Protein AF-A0A927KGJ5-F1 (afdb_monomer)

Mean predicted aligned error: 16.37 Å

Radius of gyration: 28.41 Å; Cα contacts (8 Å, |Δi|>4): 15; chains: 1; bounding box: 66×30×74 Å

Sequence (104 aa):
MGWLNDFTAWLLKQLKDLWENGVEFFEDLLLQGFENWLAMVYLQWSLIPAPDFLNGFTLCTLLTQAGPTVGWALNTFRVGEALGFIAAGYSFRMLRKLATLFQW

Foldseek 3Di:
DCVVVVVVVVVVVVVVVVVVVVVVVVVVVVVVVVVVVVVVVVVVVVPPPDPPCVVPPDVVVVQVVVDDVSVVVCVVVVVVVVVVVVVVVVVVVVVVCVVVVNPD

Secondary structure (DSSP, 8-state):
--HHHHHHHHHHHHHHHHHHHHHHHHHHHHHHHHHHHHHHHHHHHHTSPPPHHHHH--HHHHHHSSHHHHHHHHHHTTHHHHHHHHHHHHHHHHHHHHHTTT--

Structure (mmCIF, N/CA/C/O backbone):
data_AF-A0A927KGJ5-F1
#
_entry.id   AF-A0A927KGJ5-F1
#
loop_
_atom_site.group_PDB
_atom_site.id
_atom_site.type_symbol
_atom_site.label_atom_id
_atom_site.label_alt_id
_atom_site.label_comp_id
_atom_site.label_asym_id
_atom_site.label_entity_id
_atom_site.label_seq_id
_atom_site.pdbx_PDB_ins_code
_atom_site.Cartn_x
_atom_site.Cartn_y
_atom_site.Cartn_z
_atom_site.occupancy
_atom_site.B_iso_or_equiv
_atom_site.auth_seq_id
_atom_site.auth_comp_id
_atom_site.auth_asym_id
_atom_site.auth_atom_id
_atom_site.pdbx_PDB_model_num
ATOM 1 N N . MET A 1 1 ? 36.836 -12.026 -44.304 1.00 53.72 1 MET A N 1
ATOM 2 C CA . MET A 1 1 ? 36.426 -10.672 -43.872 1.00 53.72 1 MET A CA 1
ATOM 3 C C . MET A 1 1 ? 35.253 -10.819 -42.906 1.00 53.72 1 MET A C 1
ATOM 5 O O . MET A 1 1 ? 34.130 -10.931 -43.367 1.00 53.72 1 MET A O 1
ATOM 9 N N . GLY A 1 2 ? 35.517 -10.943 -41.599 1.00 70.50 2 GLY A N 1
ATOM 10 C CA . GLY A 1 2 ? 34.483 -11.171 -40.567 1.00 70.50 2 GLY A CA 1
ATOM 11 C C . GLY A 1 2 ? 34.256 -9.979 -39.628 1.00 70.50 2 GLY A C 1
ATOM 12 O O . GLY A 1 2 ? 33.145 -9.761 -39.170 1.00 70.50 2 GLY A O 1
ATOM 13 N N . TRP A 1 3 ? 35.272 -9.127 -39.449 1.00 82.88 3 TRP A N 1
ATOM 14 C CA . TRP A 1 3 ? 35.266 -8.075 -38.425 1.00 82.88 3 TRP A CA 1
ATOM 15 C C . TRP A 1 3 ? 34.189 -6.993 -38.610 1.00 82.88 3 TRP A C 1
ATOM 17 O O . TRP A 1 3 ? 33.695 -6.438 -37.638 1.00 82.88 3 TRP A O 1
ATOM 27 N N . LEU A 1 4 ? 33.791 -6.711 -39.857 1.00 78.12 4 LEU A N 1
ATOM 28 C CA . LEU A 1 4 ? 32.725 -5.754 -40.163 1.00 78.12 4 LEU A CA 1
ATOM 29 C C . LEU A 1 4 ? 31.359 -6.314 -39.773 1.00 78.12 4 LEU A C 1
ATOM 31 O O . LEU A 1 4 ? 30.500 -5.564 -39.320 1.00 78.12 4 LEU A O 1
ATOM 35 N N . ASN A 1 5 ? 31.166 -7.625 -39.918 1.00 86.50 5 ASN A N 1
ATOM 36 C CA . ASN A 1 5 ? 29.925 -8.277 -39.523 1.00 86.50 5 ASN A CA 1
ATOM 37 C C . ASN A 1 5 ? 29.821 -8.355 -37.994 1.00 86.50 5 ASN A C 1
ATOM 39 O O . ASN A 1 5 ? 28.775 -8.037 -37.437 1.00 86.50 5 ASN A O 1
ATOM 43 N N . ASP A 1 6 ? 30.931 -8.657 -37.316 1.00 83.00 6 ASP A N 1
ATOM 44 C CA . ASP A 1 6 ? 31.001 -8.668 -35.850 1.00 83.00 6 ASP A CA 1
ATOM 45 C C . ASP A 1 6 ? 30.779 -7.267 -35.259 1.00 83.00 6 ASP A C 1
ATOM 47 O O . ASP A 1 6 ? 30.028 -7.104 -34.297 1.00 83.00 6 ASP A O 1
ATOM 51 N N . PHE A 1 7 ? 31.359 -6.231 -35.877 1.00 85.25 7 PHE A N 1
ATOM 52 C CA . PHE A 1 7 ? 31.125 -4.841 -35.484 1.00 85.25 7 PHE A CA 1
ATOM 53 C C . PHE A 1 7 ? 29.665 -4.426 -35.702 1.00 85.25 7 PHE A C 1
ATOM 55 O O . PHE A 1 7 ? 29.062 -3.821 -34.818 1.00 85.25 7 PHE A O 1
ATOM 62 N N . THR A 1 8 ? 29.066 -4.804 -36.835 1.00 87.81 8 THR A N 1
ATOM 63 C CA . THR A 1 8 ? 27.652 -4.510 -37.130 1.00 87.81 8 THR A CA 1
ATOM 64 C C . THR A 1 8 ? 26.717 -5.235 -36.160 1.00 87.81 8 THR A C 1
ATOM 66 O O . THR A 1 8 ? 25.749 -4.642 -35.690 1.00 87.81 8 THR A O 1
ATOM 69 N N . ALA A 1 9 ? 27.026 -6.483 -35.795 1.00 88.31 9 ALA A N 1
ATOM 70 C CA . ALA A 1 9 ? 26.262 -7.255 -34.818 1.00 88.31 9 ALA A CA 1
ATOM 71 C C . ALA A 1 9 ? 26.358 -6.663 -33.402 1.00 88.31 9 ALA A C 1
ATOM 73 O O . ALA A 1 9 ? 25.346 -6.569 -32.706 1.00 88.31 9 ALA A O 1
ATOM 74 N N . TRP A 1 10 ? 27.547 -6.215 -32.986 1.00 90.62 10 TRP A N 1
ATOM 75 C CA . TRP A 1 10 ? 27.722 -5.510 -31.715 1.00 90.62 10 TRP A CA 1
ATOM 76 C C . TRP A 1 10 ? 26.918 -4.204 -31.681 1.00 90.62 10 TRP A C 1
ATOM 78 O O . TRP A 1 10 ? 26.208 -3.953 -30.709 1.00 90.62 10 TRP A O 1
ATOM 88 N N . LEU A 1 11 ? 26.957 -3.414 -32.757 1.00 90.19 11 LEU A N 1
ATOM 89 C CA . LEU A 1 11 ? 26.247 -2.134 -32.847 1.00 90.19 11 LEU A CA 1
ATOM 90 C C . LEU A 1 11 ? 24.722 -2.324 -32.819 1.00 90.19 11 LEU A C 1
ATOM 92 O O . LEU A 1 11 ? 24.021 -1.608 -32.107 1.00 90.19 11 LEU A O 1
ATOM 96 N N . LEU A 1 12 ? 24.215 -3.340 -33.525 1.00 90.44 12 LEU A N 1
ATOM 97 C CA . LEU A 1 12 ? 22.800 -3.723 -33.482 1.00 90.44 12 LEU A CA 1
ATOM 98 C C . LEU A 1 12 ? 22.366 -4.160 -32.083 1.00 90.44 12 LEU A C 1
ATOM 100 O O . LEU A 1 12 ? 21.279 -3.792 -31.638 1.00 90.44 12 LEU A O 1
ATOM 104 N N . LYS A 1 13 ? 23.216 -4.914 -31.379 1.00 91.06 13 LYS A N 1
ATOM 105 C CA . LYS A 1 13 ? 22.945 -5.324 -30.001 1.00 91.06 13 LYS A CA 1
ATOM 106 C C . LYS A 1 13 ? 22.881 -4.117 -29.067 1.00 91.06 13 LYS A C 1
ATOM 108 O O . LYS A 1 13 ? 21.918 -3.994 -28.328 1.00 91.06 13 LYS A O 1
ATOM 113 N N . GLN A 1 14 ? 23.842 -3.197 -29.153 1.00 91.50 14 GLN A N 1
ATOM 114 C CA . GLN A 1 14 ? 23.822 -1.977 -28.338 1.00 91.50 14 GLN A CA 1
ATOM 115 C C . GLN A 1 14 ? 22.578 -1.124 -28.603 1.00 91.50 14 GLN A C 1
ATOM 117 O O . GLN A 1 14 ? 21.977 -0.620 -27.661 1.00 91.50 14 GLN A O 1
ATOM 122 N N . LEU A 1 15 ? 22.154 -0.993 -29.864 1.00 90.75 15 LEU A N 1
ATOM 123 C CA . LEU A 1 15 ? 20.941 -0.250 -30.206 1.00 90.75 15 LEU A CA 1
ATOM 124 C C . LEU A 1 15 ? 19.681 -0.918 -29.636 1.00 90.75 15 LEU A C 1
ATOM 126 O O . LEU A 1 15 ? 18.784 -0.232 -29.150 1.00 90.75 15 LEU A O 1
ATOM 130 N N . LYS A 1 16 ? 19.622 -2.254 -29.689 1.00 91.50 16 LYS A N 1
ATOM 131 C CA . LYS A 1 16 ? 18.506 -3.027 -29.146 1.00 91.50 16 LYS A CA 1
ATOM 132 C C . LYS A 1 16 ? 18.440 -2.918 -27.624 1.00 91.50 16 LYS A C 1
ATOM 134 O O . LYS A 1 16 ? 17.378 -2.601 -27.106 1.00 91.50 16 LYS A O 1
ATOM 139 N N . ASP A 1 17 ? 19.568 -3.102 -26.943 1.00 90.31 17 ASP A N 1
ATOM 140 C CA . ASP A 1 17 ? 19.655 -3.004 -25.484 1.00 90.31 17 ASP A CA 1
ATOM 141 C C . ASP A 1 17 ? 19.270 -1.585 -25.012 1.00 90.31 17 ASP A C 1
ATOM 143 O O . ASP A 1 17 ? 18.565 -1.418 -24.022 1.00 90.31 17 ASP A O 1
ATOM 147 N N . LEU A 1 18 ? 19.669 -0.540 -25.749 1.00 91.31 18 LEU A N 1
ATOM 148 C CA . LEU A 1 18 ? 19.322 0.850 -25.429 1.00 91.31 18 LEU A CA 1
ATOM 149 C C . LEU A 1 18 ? 17.826 1.134 -25.636 1.00 91.31 18 LEU A C 1
ATOM 151 O O . LEU A 1 18 ? 17.220 1.847 -24.839 1.00 91.31 18 LEU A O 1
ATOM 155 N N . TRP A 1 19 ? 17.221 0.555 -26.674 1.00 92.19 19 TRP A N 1
ATOM 156 C CA . TRP A 1 19 ? 15.780 0.653 -26.900 1.00 92.19 19 TRP A CA 1
ATOM 157 C C . TRP A 1 19 ? 14.974 -0.088 -25.827 1.00 92.19 19 TRP A C 1
ATOM 159 O O . TRP A 1 19 ? 14.015 0.466 -25.303 1.00 92.19 19 TRP A O 1
ATOM 169 N N . GLU A 1 20 ? 15.373 -1.310 -25.479 1.00 93.25 20 GLU A N 1
ATOM 170 C CA . GLU A 1 20 ? 14.695 -2.147 -24.482 1.00 93.25 20 GLU A CA 1
ATOM 171 C C . GLU A 1 20 ? 14.728 -1.498 -23.093 1.00 93.25 20 GLU A C 1
ATOM 173 O O . GLU A 1 20 ? 13.673 -1.261 -22.508 1.00 93.25 20 GLU A O 1
ATOM 178 N N . ASN A 1 21 ? 15.907 -1.050 -22.649 1.00 90.50 21 ASN A N 1
ATOM 179 C CA . ASN A 1 21 ? 16.050 -0.288 -21.404 1.00 90.50 21 ASN A CA 1
ATOM 180 C C . ASN A 1 21 ? 15.278 1.043 -21.445 1.00 90.50 21 ASN A C 1
ATOM 182 O O . ASN A 1 21 ? 14.795 1.528 -20.424 1.00 90.50 21 ASN A O 1
ATOM 186 N N . GLY A 1 22 ? 15.169 1.659 -22.627 1.00 89.31 22 GLY A N 1
ATOM 187 C CA . GLY A 1 22 ? 14.368 2.863 -22.823 1.00 89.31 22 GLY A CA 1
ATOM 188 C C . GLY A 1 22 ? 12.878 2.609 -22.597 1.00 89.31 22 GLY A C 1
ATOM 189 O O . GLY A 1 22 ? 12.225 3.410 -21.936 1.00 89.31 22 GLY A O 1
ATOM 190 N 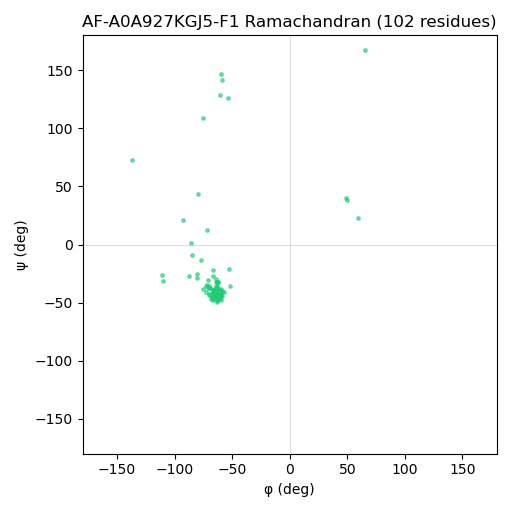N . VAL A 1 23 ? 12.345 1.499 -23.111 1.00 90.75 23 VAL A N 1
ATOM 191 C CA . VAL A 1 23 ? 10.941 1.104 -22.914 1.00 90.75 23 VAL A CA 1
ATOM 192 C C . VAL A 1 23 ? 10.670 0.764 -21.449 1.00 90.75 23 VAL A C 1
ATOM 194 O O . VAL A 1 23 ? 9.713 1.292 -20.885 1.00 90.75 23 VAL A O 1
ATOM 197 N N . GLU A 1 24 ? 11.537 -0.033 -20.822 1.00 92.00 24 GLU A N 1
ATOM 198 C CA . GLU A 1 24 ? 11.418 -0.416 -19.407 1.00 92.00 24 GLU A CA 1
ATOM 199 C C . GLU A 1 24 ? 11.418 0.818 -18.487 1.00 92.00 24 GLU A C 1
ATOM 201 O O . GLU A 1 24 ? 10.570 0.947 -17.608 1.00 92.00 24 GLU A O 1
ATOM 206 N N . PHE A 1 25 ? 12.267 1.812 -18.773 1.00 89.38 25 PHE A N 1
ATOM 207 C CA . PHE A 1 25 ? 12.276 3.079 -18.039 1.00 89.38 25 PHE A CA 1
ATOM 208 C C . PHE A 1 25 ? 10.932 3.827 -18.096 1.00 89.38 25 PHE A C 1
ATOM 210 O O . PHE A 1 25 ? 10.505 4.410 -17.098 1.00 89.38 25 PHE A O 1
ATOM 217 N N . PHE A 1 26 ? 10.256 3.840 -19.249 1.00 89.38 26 PHE A N 1
ATOM 218 C CA . PHE A 1 26 ? 8.948 4.494 -19.369 1.00 89.38 26 PHE A CA 1
ATOM 219 C C . PHE A 1 26 ? 7.837 3.714 -18.659 1.00 89.38 26 PHE A C 1
ATOM 221 O O . PHE A 1 26 ? 6.945 4.344 -18.082 1.00 89.38 26 PHE A O 1
ATOM 228 N N . GLU A 1 27 ? 7.883 2.380 -18.676 1.00 88.62 27 GLU A N 1
ATOM 229 C CA . GLU A 1 27 ? 6.949 1.543 -17.914 1.00 88.62 27 GLU A CA 1
ATOM 230 C C . GLU A 1 27 ? 7.106 1.774 -16.407 1.00 88.62 27 GLU A C 1
ATOM 232 O O . GLU A 1 27 ? 6.118 2.072 -15.728 1.00 88.62 27 GLU A O 1
ATOM 237 N N . ASP A 1 28 ? 8.340 1.766 -15.906 1.00 86.69 28 ASP A N 1
ATOM 238 C CA . ASP A 1 28 ? 8.642 2.019 -14.496 1.00 86.69 28 ASP A CA 1
ATOM 239 C C . ASP A 1 28 ? 8.241 3.430 -14.057 1.00 86.69 28 ASP A C 1
ATOM 241 O O . ASP A 1 28 ? 7.676 3.620 -12.976 1.00 86.69 28 ASP A O 1
ATOM 245 N N . LEU A 1 29 ? 8.488 4.438 -14.897 1.00 87.69 29 LEU A N 1
ATOM 246 C CA . LEU A 1 29 ? 8.134 5.825 -14.598 1.00 87.69 29 LEU A CA 1
ATOM 247 C C . LEU A 1 29 ? 6.615 6.024 -14.513 1.00 87.69 29 LEU A C 1
ATOM 249 O O . LEU A 1 29 ? 6.132 6.752 -13.640 1.00 87.69 29 LEU A O 1
ATOM 253 N N . LEU A 1 30 ? 5.850 5.364 -15.385 1.00 86.06 30 LEU A N 1
ATOM 254 C CA . LEU A 1 30 ? 4.391 5.372 -15.300 1.00 86.06 30 LEU A CA 1
ATOM 255 C C . LEU A 1 30 ? 3.908 4.649 -14.042 1.00 86.06 30 LEU A C 1
ATOM 257 O O . LEU A 1 30 ? 3.046 5.178 -13.337 1.00 86.06 30 LEU A O 1
ATOM 261 N N . LEU A 1 31 ? 4.475 3.484 -13.734 1.00 89.88 31 LEU A N 1
ATOM 262 C CA . LEU A 1 31 ? 4.080 2.679 -12.581 1.00 89.88 31 LEU A CA 1
ATOM 263 C C . LEU A 1 31 ? 4.346 3.422 -11.263 1.00 89.88 31 LEU A C 1
ATOM 265 O O . LEU A 1 31 ? 3.424 3.594 -10.464 1.00 89.88 31 LEU A O 1
ATOM 269 N N . GLN A 1 32 ? 5.539 4.000 -11.099 1.00 85.75 32 GLN A N 1
ATOM 270 C CA . GLN A 1 32 ? 5.867 4.858 -9.953 1.00 85.75 32 GLN A CA 1
ATOM 271 C C . GLN A 1 32 ? 4.998 6.125 -9.904 1.00 85.75 32 GLN A C 1
ATOM 273 O O . GLN A 1 32 ? 4.622 6.588 -8.824 1.00 85.75 32 GLN A O 1
ATOM 278 N N . GLY A 1 33 ? 4.644 6.698 -11.058 1.00 82.50 33 GLY A N 1
ATOM 279 C CA . GLY A 1 33 ? 3.716 7.827 -11.140 1.00 82.50 33 GLY A CA 1
ATOM 280 C C . GLY A 1 33 ? 2.331 7.488 -10.579 1.00 82.50 33 GLY A C 1
ATOM 281 O O . GLY A 1 33 ? 1.787 8.243 -9.766 1.00 82.50 33 GLY A O 1
ATOM 282 N N . PHE A 1 34 ? 1.781 6.332 -10.958 1.00 80.62 34 PHE A N 1
ATOM 283 C CA . PHE A 1 34 ? 0.500 5.844 -10.442 1.00 80.62 34 PHE A CA 1
ATOM 284 C C . PHE A 1 34 ? 0.562 5.478 -8.958 1.00 80.62 34 PHE A C 1
ATOM 286 O O . PHE A 1 34 ? -0.355 5.838 -8.218 1.00 80.62 34 PHE A O 1
ATOM 293 N N . GLU A 1 35 ? 1.631 4.820 -8.508 1.00 81.12 35 GLU A N 1
ATOM 294 C CA . GLU A 1 35 ? 1.831 4.486 -7.093 1.00 81.12 35 GLU A CA 1
ATOM 295 C C . GLU A 1 35 ? 1.866 5.739 -6.215 1.00 81.12 35 GLU A C 1
ATOM 297 O O . GLU A 1 35 ? 1.147 5.821 -5.217 1.00 81.12 35 GLU A O 1
ATOM 302 N N . ASN A 1 36 ? 2.632 6.753 -6.619 1.00 80.81 36 ASN A N 1
ATOM 303 C CA . ASN A 1 36 ? 2.727 8.011 -5.883 1.00 80.81 36 ASN A CA 1
ATOM 304 C C . ASN A 1 36 ? 1.390 8.761 -5.850 1.00 80.81 36 ASN A C 1
ATOM 306 O O . ASN A 1 36 ? 1.010 9.312 -4.814 1.00 80.81 36 ASN A O 1
ATOM 310 N N . TRP A 1 37 ? 0.643 8.759 -6.956 1.00 76.56 37 TRP A N 1
ATOM 311 C CA . TRP A 1 37 ? -0.683 9.371 -7.000 1.00 76.56 37 TRP A CA 1
ATOM 312 C C . TRP A 1 37 ? -1.677 8.661 -6.068 1.00 76.56 37 TRP A C 1
ATOM 314 O O . TRP A 1 37 ? -2.358 9.314 -5.273 1.00 76.56 37 TRP A O 1
ATOM 324 N N . LEU A 1 38 ? -1.707 7.326 -6.089 1.00 77.19 38 LEU A N 1
ATOM 325 C CA . LEU A 1 38 ? -2.519 6.519 -5.173 1.00 77.19 38 LEU A CA 1
ATOM 326 C C . LEU A 1 38 ? -2.120 6.727 -3.707 1.00 77.19 38 LEU A C 1
ATOM 328 O O . LEU A 1 38 ? -2.997 6.845 -2.849 1.00 77.19 38 LEU A O 1
ATOM 332 N N . ALA A 1 39 ? -0.824 6.837 -3.415 1.00 77.88 39 ALA A N 1
ATOM 333 C CA . ALA A 1 39 ? -0.326 7.118 -2.071 1.00 77.88 39 ALA A CA 1
ATOM 334 C C . ALA A 1 39 ? -0.784 8.496 -1.562 1.00 77.88 39 ALA A C 1
ATOM 336 O O . ALA A 1 39 ? -1.175 8.626 -0.399 1.00 77.88 39 ALA A O 1
ATOM 337 N N . MET A 1 40 ? -0.810 9.516 -2.425 1.00 69.75 40 MET A N 1
ATOM 338 C CA . MET A 1 40 ? -1.343 10.835 -2.068 1.00 69.75 40 MET A CA 1
ATOM 339 C C . MET A 1 40 ? -2.847 10.798 -1.781 1.00 69.75 40 MET A C 1
ATOM 341 O O . MET A 1 40 ? -3.300 11.399 -0.804 1.00 69.75 40 MET A O 1
ATOM 345 N N . VAL A 1 41 ? -3.622 10.067 -2.586 1.00 74.56 41 VAL A N 1
ATOM 346 C CA . VAL A 1 41 ? -5.062 9.880 -2.343 1.00 74.56 41 VAL A CA 1
ATOM 347 C C . VAL A 1 41 ? -5.295 9.142 -1.021 1.00 74.56 41 VAL A C 1
ATOM 349 O O . VAL A 1 41 ? -6.130 9.565 -0.222 1.00 74.56 41 VAL A O 1
ATOM 352 N N . TYR A 1 42 ? -4.519 8.093 -0.743 1.00 70.75 42 TYR A N 1
ATOM 353 C CA . TYR A 1 42 ? -4.584 7.357 0.520 1.00 70.75 42 TYR A CA 1
ATOM 354 C C . TYR A 1 42 ? -4.266 8.245 1.730 1.00 70.75 42 TYR A C 1
ATOM 356 O O . TYR A 1 42 ? -5.000 8.221 2.720 1.00 70.75 42 TYR A O 1
ATOM 364 N N . LEU A 1 43 ? -3.224 9.077 1.644 1.00 71.50 43 LEU A N 1
ATOM 365 C CA . LEU A 1 43 ? -2.886 10.026 2.705 1.00 71.50 43 LEU A CA 1
ATOM 366 C C . LEU A 1 43 ? -4.041 10.989 2.985 1.00 71.50 43 LEU A C 1
ATOM 368 O O . LEU A 1 43 ? -4.401 11.178 4.146 1.00 71.50 43 LEU A O 1
ATOM 372 N N . GLN A 1 44 ? -4.685 11.536 1.952 1.00 70.19 44 GLN A N 1
ATOM 373 C CA . GLN A 1 44 ? -5.852 12.399 2.152 1.00 70.19 44 GLN A CA 1
ATOM 374 C C . GLN A 1 44 ? -7.029 11.668 2.805 1.00 70.19 44 GLN A C 1
ATOM 376 O O . GLN A 1 44 ? -7.707 12.244 3.651 1.00 70.19 44 GLN A O 1
ATOM 381 N N . TRP A 1 45 ? -7.250 10.395 2.476 1.00 64.25 45 TRP A N 1
ATOM 382 C CA . TRP A 1 45 ? -8.300 9.590 3.106 1.00 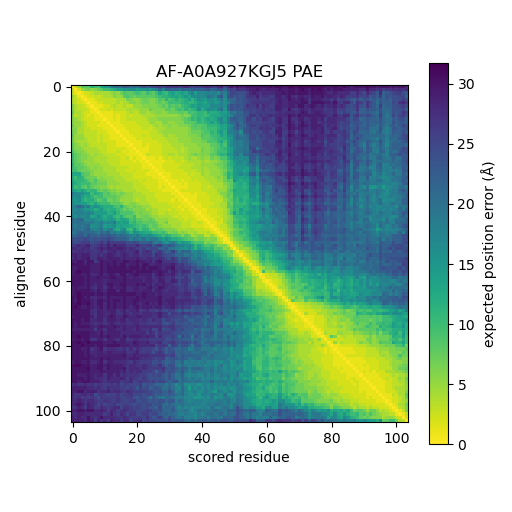64.25 45 TRP A CA 1
ATOM 383 C C . TRP A 1 45 ? -7.985 9.246 4.563 1.00 64.25 45 TRP A C 1
ATOM 385 O O . TRP A 1 45 ? -8.888 9.252 5.394 1.00 64.25 45 TRP A O 1
ATOM 395 N N . SER A 1 46 ? -6.716 9.009 4.898 1.00 65.19 46 SER A N 1
ATOM 396 C CA . SER A 1 46 ? -6.283 8.783 6.285 1.00 65.19 46 SER A CA 1
ATOM 397 C C . SER A 1 46 ? -6.432 10.022 7.178 1.00 65.19 46 SER A C 1
ATOM 399 O O . SER A 1 46 ? -6.525 9.900 8.396 1.00 65.19 46 SER A O 1
ATOM 401 N N . LEU A 1 47 ? -6.485 11.211 6.568 1.00 63.97 47 LEU A N 1
ATOM 402 C CA . LEU A 1 47 ? -6.707 12.484 7.252 1.00 63.97 47 LEU A CA 1
ATOM 403 C C . LEU A 1 47 ? -8.189 12.798 7.471 1.00 63.97 47 LEU A C 1
ATOM 405 O O . LEU A 1 47 ? -8.490 13.750 8.188 1.00 63.97 47 LEU A O 1
ATOM 409 N N . ILE A 1 48 ? -9.115 12.028 6.887 1.00 66.94 48 ILE A N 1
ATOM 410 C CA . ILE A 1 48 ? -10.538 12.145 7.205 1.00 66.94 48 ILE A CA 1
ATOM 411 C C . ILE A 1 48 ? -10.738 11.482 8.573 1.00 66.94 48 ILE A C 1
ATOM 413 O O . ILE A 1 48 ? -10.638 10.255 8.667 1.00 66.94 48 ILE A O 1
ATOM 417 N N . PRO A 1 49 ? -11.006 12.248 9.649 1.00 62.91 49 PRO A N 1
ATOM 418 C CA . PRO A 1 49 ? -11.271 11.650 10.945 1.00 62.91 49 PRO A CA 1
ATOM 419 C C . PRO A 1 49 ? -12.502 10.755 10.817 1.00 62.91 49 PRO A C 1
ATOM 421 O O . PRO A 1 49 ? -13.539 11.177 10.296 1.00 62.91 49 PRO A O 1
ATOM 424 N N . ALA A 1 50 ? -12.384 9.506 11.274 1.00 59.44 50 ALA A N 1
ATOM 425 C CA . ALA A 1 50 ? -13.535 8.624 11.369 1.00 59.44 50 ALA A CA 1
ATOM 426 C C . ALA A 1 50 ? -14.615 9.352 12.191 1.00 59.44 50 ALA A C 1
ATOM 42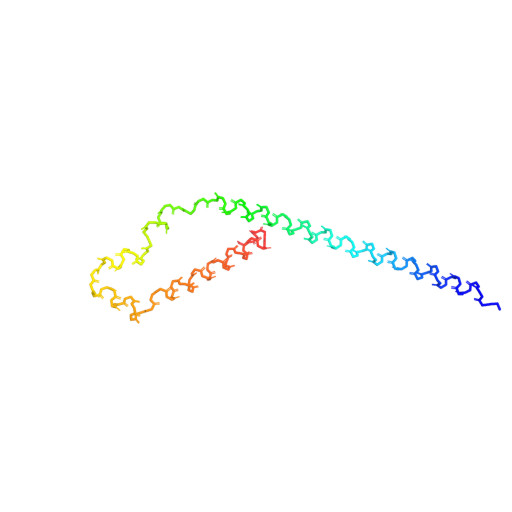8 O O . ALA A 1 50 ? -14.307 9.848 13.278 1.00 59.44 50 ALA A O 1
ATOM 429 N N . PRO A 1 51 ? -15.846 9.485 11.674 1.00 57.16 51 PRO A N 1
ATOM 430 C CA . PRO A 1 51 ? -16.882 10.263 12.336 1.00 57.16 51 PRO A CA 1
ATOM 431 C C . PRO A 1 51 ? -17.160 9.715 13.743 1.00 57.16 51 PRO A C 1
ATOM 433 O O . PRO A 1 51 ? -17.167 8.501 13.943 1.00 57.16 51 PRO A O 1
ATOM 436 N N . ASP A 1 52 ? -17.409 10.604 14.711 1.00 55.41 52 ASP A N 1
ATOM 437 C CA . ASP A 1 52 ? -17.469 10.301 16.156 1.00 55.41 52 ASP A CA 1
ATOM 438 C C . ASP A 1 52 ? -18.410 9.147 16.554 1.00 55.41 52 ASP A C 1
ATOM 440 O O . ASP A 1 52 ? -18.220 8.511 17.593 1.00 55.41 52 ASP A O 1
ATOM 444 N N . PHE A 1 53 ? -19.392 8.801 15.716 1.00 53.75 53 PHE A N 1
ATOM 445 C CA . PHE A 1 53 ? -20.251 7.636 15.935 1.00 53.75 53 PHE A CA 1
ATOM 446 C C . PHE A 1 53 ? -19.507 6.291 15.824 1.00 53.75 53 PHE A C 1
ATOM 448 O O . PHE A 1 53 ? -19.914 5.327 16.467 1.00 53.75 53 PHE A O 1
ATOM 455 N N . LEU A 1 54 ? -18.414 6.208 15.055 1.00 55.22 54 LEU A N 1
ATOM 456 C CA . LEU A 1 54 ? -17.572 5.006 14.958 1.00 55.22 54 LEU A CA 1
ATOM 457 C C . LEU A 1 54 ? -16.594 4.875 16.132 1.00 55.22 54 LEU A C 1
ATOM 459 O O . LEU A 1 54 ? -16.248 3.754 16.496 1.00 55.22 54 LEU A O 1
ATOM 463 N N . ASN A 1 55 ? -16.173 5.993 16.734 1.00 55.03 55 ASN A N 1
ATOM 464 C CA . ASN A 1 55 ? -15.150 6.002 17.786 1.00 55.03 55 ASN A CA 1
ATOM 465 C C . ASN A 1 55 ? -15.724 5.797 19.200 1.00 55.03 55 ASN A C 1
ATOM 467 O O . ASN A 1 55 ? -15.019 5.288 20.067 1.00 55.03 55 ASN A O 1
ATOM 471 N N . GLY A 1 56 ? -16.988 6.167 19.448 1.00 52.41 56 GLY A N 1
ATOM 472 C CA . GLY A 1 56 ? -17.600 6.079 20.786 1.00 52.41 56 GLY A CA 1
ATOM 473 C C . GLY A 1 56 ? -18.691 5.014 20.951 1.00 52.41 56 GLY A C 1
ATOM 474 O O . GLY A 1 56 ? -18.839 4.437 22.028 1.00 52.41 56 GLY A O 1
ATOM 475 N N . PHE A 1 57 ? -19.449 4.711 19.894 1.00 53.78 57 PHE A N 1
ATOM 476 C CA . PHE A 1 57 ? -20.629 3.845 19.974 1.00 53.78 57 PHE A CA 1
ATOM 477 C C . PHE A 1 57 ? -20.672 2.858 18.809 1.00 53.78 57 PHE A C 1
ATOM 479 O O . PHE A 1 57 ? -21.494 2.948 17.900 1.00 53.78 57 PHE A O 1
ATOM 486 N N . THR A 1 58 ? -19.794 1.859 18.856 1.00 62.69 58 THR A N 1
ATOM 487 C CA . THR A 1 58 ? -19.974 0.667 18.022 1.00 62.69 58 THR A CA 1
ATOM 488 C C . THR A 1 58 ? -21.311 -0.004 18.365 1.00 62.69 58 THR A C 1
ATOM 490 O O . THR A 1 58 ? -21.742 -0.011 19.520 1.00 62.69 58 THR A O 1
ATOM 493 N N . LEU A 1 59 ? -21.974 -0.622 17.382 1.00 58.47 59 LEU A N 1
ATOM 494 C CA . LEU A 1 59 ? -23.188 -1.409 17.640 1.00 58.47 59 LEU A CA 1
ATOM 495 C C . LEU A 1 59 ? -22.942 -2.442 18.758 1.00 58.47 59 LEU A C 1
ATOM 497 O O . LEU A 1 59 ? -23.794 -2.653 19.613 1.00 58.47 59 LEU A O 1
ATOM 501 N N . CYS A 1 60 ? -21.732 -3.013 18.806 1.00 58.91 60 CYS A N 1
ATOM 502 C CA . CYS A 1 60 ? -21.282 -3.894 19.880 1.00 58.91 60 CYS A CA 1
ATOM 503 C C . CYS A 1 60 ? -21.277 -3.227 21.259 1.00 58.91 60 CYS A C 1
ATOM 505 O O . CYS A 1 60 ? -21.725 -3.859 22.209 1.00 58.91 60 CYS A O 1
ATOM 507 N N . THR A 1 61 ? -20.810 -1.986 21.418 1.00 63.75 61 THR A N 1
ATOM 508 C CA . THR A 1 61 ? -20.785 -1.325 22.736 1.00 63.75 61 THR A CA 1
ATOM 509 C C . THR A 1 61 ? -22.189 -0.990 23.236 1.00 63.75 61 THR A C 1
ATOM 511 O O . THR A 1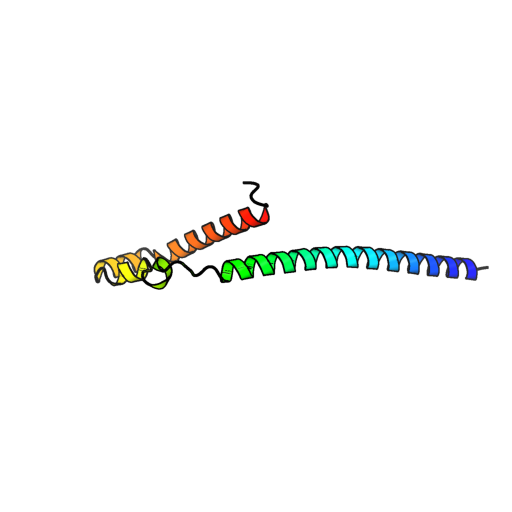 61 ? -22.473 -1.203 24.414 1.00 63.75 61 THR A O 1
ATOM 514 N N . LEU A 1 62 ? -23.102 -0.583 22.348 1.00 63.22 62 LEU A N 1
ATOM 515 C CA . LEU A 1 62 ? -24.519 -0.382 22.689 1.00 63.22 62 LEU A CA 1
ATOM 516 C C . LEU A 1 62 ? -25.225 -1.695 23.051 1.00 63.22 62 LEU A C 1
ATOM 518 O O . LEU A 1 62 ? -26.020 -1.746 23.986 1.00 63.22 62 LEU A O 1
ATOM 522 N N . LEU A 1 63 ? -24.906 -2.775 22.342 1.00 62.75 63 LEU A N 1
ATOM 523 C CA . LEU A 1 63 ? -25.520 -4.076 22.568 1.00 62.75 63 LEU A CA 1
ATOM 524 C C . LEU A 1 63 ? -24.917 -4.856 23.746 1.00 62.75 63 LEU A C 1
ATOM 526 O O . LEU A 1 63 ? -25.605 -5.665 24.361 1.00 62.75 63 LEU A O 1
ATOM 530 N N . THR A 1 64 ? -23.661 -4.589 24.104 1.00 60.97 64 THR A N 1
ATOM 531 C CA . THR A 1 64 ? -23.034 -5.143 25.315 1.00 60.97 64 THR A CA 1
ATOM 532 C C . THR A 1 64 ? -23.632 -4.512 26.575 1.00 60.97 64 THR A C 1
ATOM 534 O O . THR A 1 64 ? -23.753 -5.176 27.600 1.00 60.97 64 THR A O 1
ATOM 537 N N . GLN A 1 65 ? -24.077 -3.251 26.498 1.00 66.06 65 GLN A N 1
ATOM 538 C CA . GLN A 1 65 ? -24.855 -2.613 27.566 1.00 66.06 65 GLN A CA 1
ATOM 539 C C . GLN A 1 65 ? -26.325 -3.068 27.604 1.00 66.06 65 GLN A C 1
ATOM 541 O O . GLN A 1 65 ? -27.001 -2.857 28.610 1.00 66.06 65 GLN A O 1
ATOM 546 N N . ALA A 1 66 ? -26.824 -3.742 26.561 1.00 62.66 66 ALA A N 1
ATOM 547 C CA . ALA A 1 66 ? -28.203 -4.223 26.462 1.00 62.66 66 ALA A CA 1
ATOM 548 C C . ALA A 1 66 ? -28.449 -5.528 27.252 1.00 62.66 66 ALA A C 1
ATOM 550 O O . ALA A 1 66 ? -29.115 -6.440 26.785 1.00 62.66 66 ALA A O 1
ATOM 551 N N . GLY A 1 67 ? -27.938 -5.638 28.476 1.00 69.31 67 GLY A N 1
ATOM 552 C CA . GLY A 1 67 ? -28.244 -6.745 29.385 1.00 69.31 67 GLY A CA 1
ATOM 553 C C . GLY A 1 67 ? -27.762 -8.152 28.954 1.00 69.31 67 GLY A C 1
ATOM 554 O O . GLY A 1 67 ? -27.364 -8.394 27.812 1.00 69.31 67 GLY A O 1
ATOM 555 N N . PRO A 1 68 ? -27.796 -9.133 29.877 1.00 72.81 68 PRO A N 1
ATOM 556 C CA . PRO A 1 68 ? -27.147 -10.438 29.685 1.00 72.81 68 PRO A CA 1
ATOM 557 C C . PRO A 1 68 ? -27.728 -11.263 28.526 1.00 72.81 68 PRO A C 1
ATOM 559 O O . PRO A 1 68 ? -27.010 -11.998 27.849 1.00 72.81 68 PRO A O 1
ATOM 562 N N . THR A 1 69 ? -29.030 -11.126 28.273 1.00 70.75 69 THR A N 1
ATOM 563 C CA . THR A 1 69 ? -29.756 -11.904 27.259 1.00 70.75 69 THR A CA 1
ATOM 564 C C . THR A 1 69 ? -29.385 -11.493 25.832 1.00 70.75 69 THR A C 1
ATOM 566 O O . THR A 1 69 ? -29.255 -12.349 24.958 1.00 70.75 69 THR A O 1
ATOM 569 N N . VAL A 1 70 ? -29.172 -10.196 25.585 1.00 65.44 70 VAL A N 1
ATOM 570 C CA . VAL A 1 70 ? -28.812 -9.686 24.251 1.00 65.44 70 VAL A CA 1
ATOM 571 C C . VAL A 1 70 ? -27.352 -10.010 23.931 1.00 65.44 70 VAL A C 1
ATOM 573 O O . VAL A 1 70 ? -27.051 -10.437 22.817 1.00 65.44 70 VAL A O 1
ATOM 576 N N . GLY A 1 71 ? -26.461 -9.924 24.924 1.00 69.75 71 GLY A N 1
ATOM 577 C CA . GLY A 1 71 ? -25.069 -10.364 24.788 1.00 69.75 71 GLY A CA 1
ATOM 578 C C . GLY A 1 71 ? -24.937 -11.856 24.452 1.00 69.75 71 GLY A C 1
ATOM 579 O O . GLY A 1 71 ? -24.143 -12.223 23.582 1.00 69.75 71 GLY A O 1
ATOM 580 N N . TRP A 1 72 ? -25.752 -12.720 25.074 1.00 73.06 72 TRP A N 1
ATOM 581 C CA . TRP A 1 72 ? -25.807 -14.146 24.724 1.00 73.06 72 TRP A CA 1
ATOM 582 C C . TRP A 1 72 ? -26.270 -14.363 23.278 1.00 73.06 72 TRP A C 1
ATOM 584 O O . TRP A 1 72 ? -25.622 -15.100 22.534 1.00 73.06 72 TRP A O 1
ATOM 594 N N . ALA A 1 73 ? -27.339 -13.682 22.851 1.00 68.94 73 ALA A N 1
ATOM 595 C CA . ALA A 1 73 ? -27.854 -13.798 21.488 1.00 68.94 73 ALA A CA 1
ATOM 596 C C . ALA A 1 73 ? -26.815 -13.360 20.437 1.00 68.94 73 ALA A C 1
ATOM 598 O O . ALA A 1 73 ? -26.652 -14.026 19.419 1.00 68.94 73 ALA A O 1
ATOM 599 N N . LEU A 1 74 ? -26.055 -12.294 20.696 1.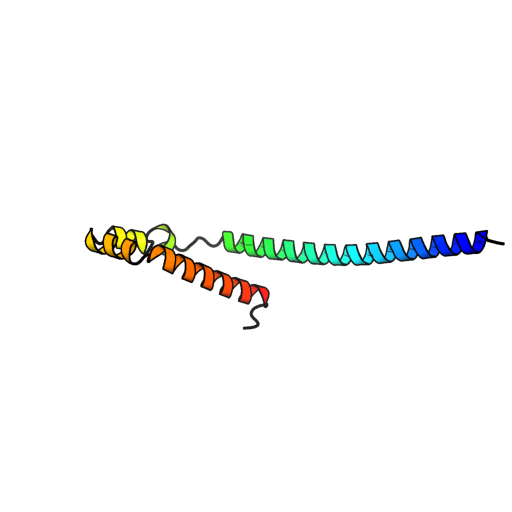00 69.06 74 LEU A N 1
ATOM 600 C CA . LEU A 1 74 ? -25.020 -11.802 19.777 1.00 69.06 74 LEU A CA 1
ATOM 601 C C . LEU A 1 74 ? -23.856 -12.767 19.584 1.00 69.06 74 LEU A C 1
ATOM 603 O O . LEU A 1 74 ? -23.365 -12.906 18.461 1.00 69.06 74 LEU A O 1
ATOM 607 N N . ASN A 1 75 ? -23.448 -13.444 20.658 1.00 72.50 75 ASN A N 1
ATOM 608 C CA . ASN A 1 75 ? -22.434 -14.493 20.587 1.00 72.50 75 ASN A CA 1
ATOM 609 C C . ASN A 1 75 ? -22.969 -15.743 19.877 1.00 72.50 75 ASN A C 1
ATOM 611 O O . ASN A 1 75 ? -22.298 -16.283 19.002 1.00 72.50 75 ASN A O 1
ATOM 615 N N . THR A 1 76 ? -24.197 -16.167 20.191 1.00 76.31 76 THR A N 1
ATOM 616 C CA . THR A 1 76 ? -24.839 -17.333 19.560 1.00 76.31 76 THR A CA 1
ATOM 617 C C . THR A 1 76 ? -25.028 -17.141 18.055 1.00 76.31 76 THR A C 1
ATOM 619 O O . THR A 1 76 ? -24.713 -18.036 17.272 1.00 76.31 76 THR A O 1
ATOM 622 N N . PHE A 1 77 ? -25.492 -15.964 17.629 1.00 77.94 77 PHE A N 1
ATOM 623 C CA . PHE A 1 77 ? -25.749 -15.668 16.218 1.00 77.94 77 PHE A CA 1
ATOM 624 C C . PHE A 1 77 ? -24.510 -15.174 15.460 1.00 77.94 77 PHE A C 1
ATOM 626 O O . PHE A 1 77 ? -24.618 -14.871 14.273 1.00 77.94 77 PHE A O 1
ATOM 633 N N . ARG A 1 78 ? -23.339 -15.093 16.118 1.00 77.19 78 ARG A N 1
ATOM 634 C CA . ARG A 1 78 ? -22.060 -14.658 15.519 1.00 77.19 78 ARG A CA 1
ATOM 635 C C . ARG A 1 78 ? -22.183 -13.350 14.730 1.00 77.19 78 ARG A C 1
ATOM 637 O O . ARG A 1 78 ? -21.588 -13.169 13.668 1.00 77.19 78 ARG A O 1
ATOM 644 N N . VAL A 1 79 ? -22.957 -12.406 15.261 1.00 76.31 79 VAL A N 1
ATOM 645 C CA . VAL A 1 79 ? -23.309 -11.165 14.549 1.00 76.31 79 VAL A CA 1
ATOM 646 C C . VAL A 1 79 ? -22.071 -10.313 14.254 1.00 76.31 79 VAL A C 1
ATOM 648 O O . VAL A 1 79 ? -22.004 -9.670 13.210 1.00 76.31 79 VAL A O 1
ATOM 651 N N . GLY A 1 80 ? -21.059 -10.356 15.127 1.00 73.50 80 GLY A N 1
ATOM 652 C CA . GLY A 1 80 ? -19.779 -9.679 14.897 1.00 73.50 80 GLY A CA 1
ATOM 653 C C . GLY A 1 80 ? -19.033 -10.205 13.666 1.00 73.50 80 GLY A C 1
ATOM 654 O O . GLY A 1 80 ? -18.566 -9.415 12.849 1.00 73.50 80 GLY A O 1
ATOM 655 N N . GLU A 1 81 ? -18.979 -11.527 13.486 1.00 76.62 81 GLU A N 1
ATOM 656 C CA . GLU A 1 81 ? -18.347 -12.151 12.315 1.00 76.62 81 GLU A CA 1
ATOM 657 C C . GLU A 1 81 ? -19.127 -11.812 11.035 1.00 76.62 81 GLU A C 1
ATOM 659 O O . GLU A 1 81 ? -18.536 -11.425 10.026 1.00 76.62 81 GLU A O 1
ATOM 664 N N . ALA A 1 82 ? -20.463 -11.866 11.091 1.00 77.12 82 ALA A N 1
ATOM 665 C CA . ALA A 1 82 ? -21.331 -11.517 9.966 1.00 77.12 82 ALA A CA 1
ATOM 666 C C . ALA A 1 82 ? -21.177 -10.047 9.532 1.00 77.12 82 ALA A C 1
ATOM 668 O O . ALA A 1 82 ? -21.078 -9.754 8.338 1.00 77.12 82 ALA A O 1
ATOM 669 N N . LEU A 1 83 ? -21.099 -9.118 10.490 1.00 79.06 83 LEU A N 1
ATOM 670 C CA . LEU A 1 83 ? -20.831 -7.705 10.211 1.00 79.06 83 LEU A CA 1
ATOM 671 C C . LEU A 1 83 ? -19.435 -7.496 9.610 1.00 79.06 83 LEU A C 1
ATOM 673 O O . LEU A 1 83 ? -19.285 -6.670 8.709 1.00 79.06 83 LEU A O 1
ATOM 677 N N . GLY A 1 84 ? -18.438 -8.278 10.036 1.00 79.06 84 GLY A N 1
ATOM 678 C CA . GLY A 1 84 ? -17.105 -8.290 9.428 1.00 79.06 84 GLY A CA 1
ATOM 679 C C . GLY A 1 84 ? -17.133 -8.673 7.945 1.00 79.06 84 GLY A C 1
ATOM 680 O O . GLY A 1 84 ? -16.526 -7.989 7.119 1.00 79.06 84 GLY A O 1
ATOM 681 N N . PHE A 1 85 ? -17.904 -9.700 7.575 1.00 78.62 85 PHE A N 1
ATOM 682 C CA . PHE A 1 85 ? -18.080 -10.088 6.170 1.00 78.62 85 PHE A CA 1
ATOM 683 C C . PHE A 1 85 ? -18.792 -9.015 5.337 1.00 78.62 85 PHE A C 1
ATOM 685 O O . PHE A 1 85 ? -18.400 -8.758 4.197 1.00 78.62 85 PHE A O 1
ATOM 692 N N . ILE A 1 86 ? -19.801 -8.347 5.902 1.00 84.94 86 ILE A N 1
ATOM 693 C CA . ILE A 1 86 ? -20.493 -7.237 5.229 1.00 84.94 86 ILE A CA 1
ATOM 694 C C . ILE A 1 86 ? -19.534 -6.057 5.013 1.00 84.94 86 ILE A C 1
ATOM 696 O O . ILE A 1 86 ? -19.490 -5.494 3.916 1.00 84.94 86 ILE A O 1
ATOM 700 N N . ALA A 1 87 ? -18.725 -5.713 6.020 1.00 76.75 87 ALA A N 1
ATOM 701 C CA . ALA A 1 87 ? -17.729 -4.649 5.920 1.00 76.75 87 ALA A CA 1
ATOM 702 C C . ALA A 1 87 ? -16.668 -4.952 4.848 1.00 76.75 87 ALA A C 1
ATOM 704 O O . ALA A 1 87 ? -16.350 -4.078 4.041 1.00 76.75 87 ALA A O 1
ATOM 705 N N . ALA A 1 88 ? -16.182 -6.196 4.780 1.00 74.38 88 ALA A N 1
ATOM 706 C CA . ALA A 1 88 ? -15.243 -6.641 3.750 1.00 74.38 88 ALA A CA 1
ATOM 707 C C . ALA A 1 88 ? -15.853 -6.597 2.334 1.00 74.38 88 ALA A C 1
ATOM 709 O O . ALA A 1 88 ? -15.204 -6.178 1.375 1.00 74.38 88 ALA A O 1
ATOM 710 N N . GLY A 1 89 ? -17.124 -6.980 2.187 1.00 81.75 89 GLY A N 1
ATOM 711 C CA . GLY A 1 89 ? -17.832 -6.870 0.909 1.00 81.75 89 GLY A CA 1
ATOM 712 C C . GLY A 1 89 ? -18.014 -5.416 0.458 1.00 81.75 89 GLY A C 1
ATOM 713 O O . GLY A 1 89 ? -17.856 -5.094 -0.724 1.00 81.75 89 GLY A O 1
ATOM 714 N N . TYR A 1 90 ? -18.307 -4.517 1.398 1.00 83.06 90 TYR A N 1
ATOM 715 C CA . TYR A 1 90 ? -18.467 -3.094 1.113 1.00 83.06 90 TYR A CA 1
ATOM 716 C C . TYR A 1 90 ? -17.139 -2.410 0.763 1.00 83.06 90 TYR A C 1
ATOM 718 O O . TYR A 1 90 ? -17.085 -1.645 -0.204 1.00 83.06 90 TYR A O 1
ATOM 726 N N . SER A 1 91 ? -16.058 -2.717 1.485 1.00 75.81 91 SER A N 1
ATOM 727 C CA . SER A 1 91 ? -14.727 -2.179 1.181 1.00 75.81 91 SER A CA 1
ATOM 728 C C . SER A 1 91 ? -14.245 -2.626 -0.200 1.00 75.81 91 SER A C 1
ATOM 730 O O . SER A 1 91 ? -13.759 -1.802 -0.975 1.00 75.81 91 SER A O 1
ATOM 732 N N . PHE A 1 92 ? -14.4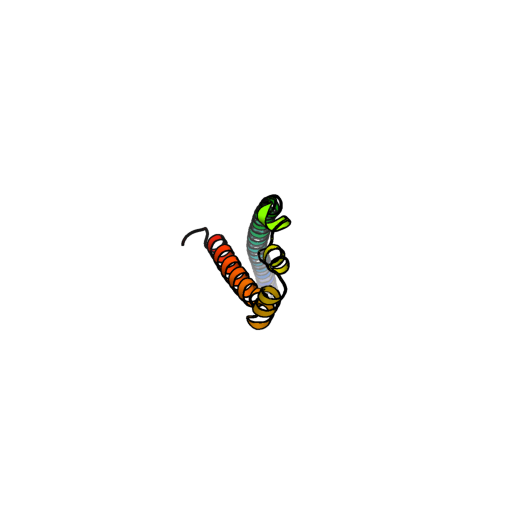92 -3.883 -0.578 1.00 81.50 92 PHE A N 1
ATOM 733 C CA . PHE A 1 92 ? -14.202 -4.384 -1.921 1.00 81.50 92 PHE A CA 1
ATOM 734 C C . PHE A 1 92 ? -15.004 -3.662 -3.014 1.00 81.50 92 PHE A C 1
ATOM 736 O O . PHE A 1 92 ? -14.460 -3.307 -4.063 1.00 81.50 92 PHE A O 1
ATOM 743 N N . ARG A 1 93 ? -16.294 -3.394 -2.773 1.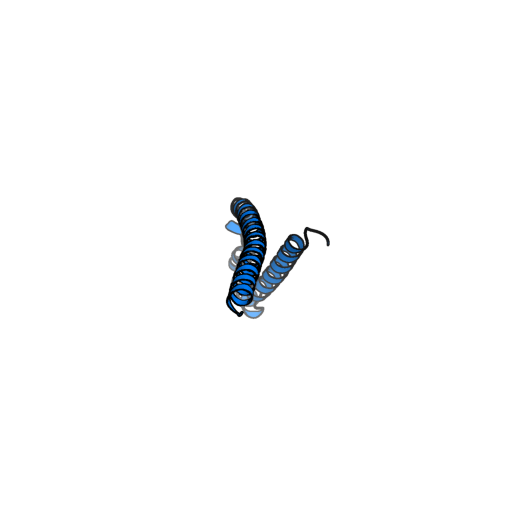00 81.81 93 ARG A N 1
ATOM 744 C CA . ARG A 1 93 ? -17.133 -2.616 -3.699 1.00 81.81 93 ARG A CA 1
ATOM 745 C C . ARG A 1 93 ? -16.583 -1.202 -3.903 1.00 81.81 93 ARG A C 1
ATOM 747 O O . ARG A 1 93 ? -16.561 -0.728 -5.038 1.00 81.81 93 ARG A O 1
ATOM 754 N N . MET A 1 94 ? -16.155 -0.541 -2.831 1.00 80.38 94 MET A N 1
ATOM 755 C CA . MET A 1 94 ? -15.584 0.807 -2.903 1.00 80.38 94 MET A CA 1
ATOM 756 C C . MET A 1 94 ? -14.238 0.826 -3.622 1.00 80.38 94 MET A C 1
ATOM 758 O O . MET A 1 94 ? -14.045 1.629 -4.533 1.00 80.38 94 MET A O 1
ATOM 762 N N . LEU A 1 95 ? -13.352 -0.115 -3.290 1.00 82.69 95 LEU A N 1
ATOM 763 C CA . LEU A 1 95 ? -12.064 -0.277 -3.961 1.00 82.69 95 LEU A CA 1
ATOM 764 C C . LEU A 1 95 ? -12.243 -0.503 -5.464 1.00 82.69 95 LEU A C 1
ATOM 766 O O . LEU A 1 95 ? -11.543 0.106 -6.268 1.00 82.69 95 LEU A O 1
ATOM 770 N N . ARG A 1 96 ? -13.233 -1.308 -5.861 1.00 77.38 96 ARG A N 1
ATOM 771 C CA . ARG A 1 96 ? -13.541 -1.521 -7.277 1.00 77.38 96 ARG A CA 1
ATOM 772 C C . ARG A 1 96 ? -14.025 -0.247 -7.969 1.00 77.38 96 ARG A C 1
ATOM 774 O O . ARG A 1 96 ? -13.557 0.026 -9.065 1.00 77.38 96 ARG A O 1
ATOM 781 N N . LYS A 1 97 ? -14.912 0.540 -7.349 1.00 77.94 97 LYS A N 1
ATOM 782 C CA . LYS A 1 97 ? -15.371 1.817 -7.929 1.00 77.94 97 LYS A CA 1
ATOM 783 C C . LYS A 1 97 ? -14.214 2.791 -8.154 1.00 77.94 97 LYS A C 1
ATOM 785 O O . LYS A 1 97 ? -14.195 3.465 -9.178 1.00 77.94 97 LYS A O 1
ATOM 790 N N . LEU A 1 98 ? -13.247 2.831 -7.238 1.00 76.31 98 LEU A N 1
ATOM 791 C CA . LEU A 1 98 ? -12.038 3.643 -7.388 1.00 76.31 98 LEU A CA 1
ATOM 792 C C . LEU A 1 98 ? -11.132 3.112 -8.505 1.00 76.31 98 LEU A C 1
ATOM 794 O O . LEU A 1 98 ? -10.716 3.881 -9.368 1.00 76.31 98 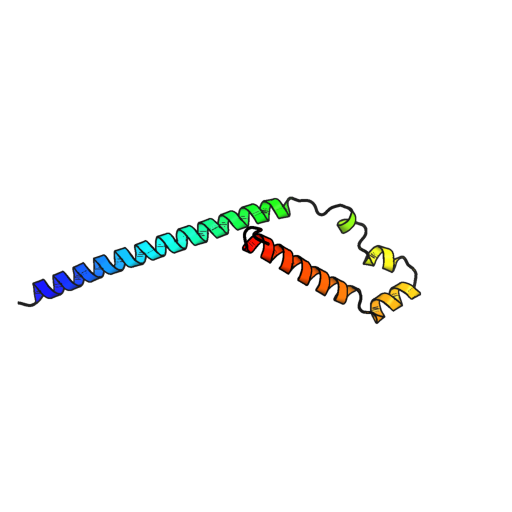LEU A O 1
ATOM 798 N N . ALA A 1 99 ? -10.885 1.800 -8.534 1.00 73.62 99 ALA A N 1
ATOM 799 C CA . ALA A 1 99 ? -10.052 1.161 -9.553 1.00 73.62 99 ALA A CA 1
ATOM 800 C C . ALA A 1 99 ? -10.621 1.320 -10.972 1.00 73.62 99 ALA A C 1
ATOM 802 O O . ALA A 1 99 ? -9.866 1.442 -11.931 1.00 73.62 99 ALA A O 1
ATOM 803 N N . THR A 1 100 ? -11.947 1.358 -11.119 1.00 77.75 100 THR A N 1
ATOM 804 C CA . THR A 1 100 ? -12.612 1.572 -12.412 1.00 77.75 100 THR A CA 1
ATOM 805 C C . THR A 1 100 ? -12.937 3.043 -12.684 1.00 77.75 100 THR A C 1
ATOM 807 O O . THR A 1 100 ? -13.855 3.312 -13.455 1.00 77.75 100 THR A O 1
ATOM 810 N N . LEU A 1 101 ? -12.262 4.002 -12.032 1.00 75.44 101 LEU A N 1
ATOM 811 C CA . LEU A 1 101 ? -12.462 5.449 -12.231 1.00 75.44 101 LEU A CA 1
ATOM 812 C C . LEU A 1 101 ? -13.941 5.884 -12.164 1.00 75.44 101 LEU A C 1
ATOM 814 O O . LEU A 1 101 ? -14.390 6.725 -12.940 1.00 75.44 101 LEU A O 1
ATOM 818 N N . PHE A 1 102 ? -14.716 5.290 -11.254 1.00 60.78 102 PHE A N 1
ATOM 819 C CA . PHE A 1 102 ? -16.151 5.541 -11.072 1.00 60.78 102 PHE A CA 1
ATOM 820 C C . PHE A 1 102 ? -17.041 5.260 -12.294 1.00 60.78 102 PHE A C 1
ATOM 822 O O . PHE A 1 102 ? -18.165 5.750 -12.361 1.00 60.78 102 PHE A O 1
ATOM 829 N N . GLN A 1 103 ? -16.607 4.421 -13.233 1.00 70.81 103 GLN A N 1
ATOM 830 C CA . GLN A 1 103 ? -17.393 4.066 -14.423 1.00 70.81 103 GLN A CA 1
ATOM 831 C C . GLN A 1 103 ? -18.608 3.135 -14.149 1.00 70.81 103 GLN A C 1
ATOM 833 O O . GLN A 1 103 ? -19.187 2.608 -15.096 1.00 70.81 103 GLN A O 1
ATOM 838 N N . TRP A 1 104 ? -19.009 2.940 -12.880 1.00 53.72 104 TRP A N 1
ATOM 839 C CA . TRP A 1 104 ? -20.142 2.112 -12.416 1.00 53.72 104 TRP A CA 1
ATOM 840 C C . TRP A 1 104 ? -20.832 2.679 -11.167 1.00 53.72 104 T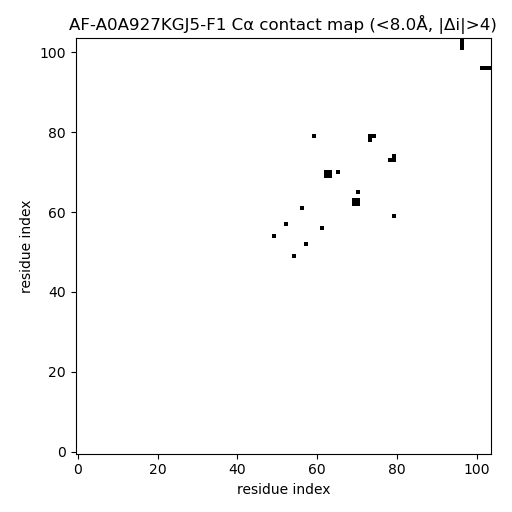RP A C 1
ATOM 842 O O . TRP A 1 104 ? -20.131 3.049 -10.190 1.00 53.72 104 TRP A O 1
#

pLDDT: mean 75.71, std 11.29, range [52.41, 93.25]

Solvent-accessible surface area (backbone atoms only — not comparable to full-atom values): 5953 Å² total; per-residue (Å²): 140,57,67,68,59,56,51,52,52,52,52,52,49,54,53,49,54,54,50,51,55,51,52,52,51,54,52,50,52,50,51,54,50,51,51,53,52,50,51,52,54,50,53,58,56,71,67,52,73,78,58,68,61,70,77,75,51,41,72,64,60,59,39,61,69,49,48,74,68,47,42,50,49,42,63,75,66,40,48,67,62,56,52,49,54,52,52,54,52,50,52,52,53,51,52,48,33,59,75,52,72,58,82,112